Protein AF-A0A840YW89-F1 (afdb_monomer_lite)

Organism: NCBI:txid463200

Radius of gyration: 10.83 Å; chains: 1; bounding box: 22×22×28 Å

Secondary structure (DSSP, 8-state):
--TTHHHHHHTT---B-TT--EEPTTS-EEEEBTTT--EEEEETTEEEE-----

Foldseek 3Di:
DDQVCQVVVVVVNFDWDPPAWDADPPRKIWTAGPHPRAIWIQDPNDIHGDPPPD

pLDDT: mean 84.87, std 9.09, range [44.53, 92.62]

Structure (mmCIF, N/CA/C/O backbone):
data_AF-A0A840YW89-F1
#
_entry.id   AF-A0A840YW89-F1
#
loop_
_atom_site.group_PDB
_atom_site.id
_atom_site.type_symbol
_atom_site.label_atom_id
_atom_site.label_alt_id
_atom_site.label_comp_id
_atom_site.label_asym_id
_atom_site.label_entity_id
_atom_site.label_seq_id
_atom_site.pdbx_PDB_ins_code
_atom_site.Cartn_x
_atom_site.Cartn_y
_atom_site.Cartn_z
_atom_site.occupancy
_atom_site.B_iso_or_equiv
_atom_site.auth_seq_id
_atom_site.auth_comp_id
_atom_site.auth_asym_id
_atom_site.auth_atom_id
_atom_site.pdbx_PDB_model_num
ATOM 1 N N . MET A 1 1 ? -9.458 -7.207 3.835 1.00 70.31 1 MET A N 1
ATOM 2 C CA . MET A 1 1 ? -8.996 -5.931 4.411 1.00 70.31 1 MET A CA 1
ATOM 3 C C . MET A 1 1 ? -8.598 -6.143 5.863 1.00 70.31 1 MET A C 1
ATOM 5 O O . MET A 1 1 ? -9.222 -6.938 6.548 1.00 70.31 1 MET A O 1
ATOM 9 N N . ASP A 1 2 ? -7.556 -5.456 6.310 1.00 81.62 2 ASP A N 1
ATOM 10 C CA . ASP A 1 2 ? -7.009 -5.436 7.662 1.00 81.62 2 ASP A CA 1
ATOM 11 C C . ASP A 1 2 ? -7.614 -4.230 8.391 1.00 81.62 2 ASP A C 1
ATOM 13 O O . ASP A 1 2 ? -7.300 -3.081 8.068 1.00 81.62 2 ASP A O 1
ATOM 17 N N . MET A 1 3 ? -8.528 -4.488 9.330 1.00 81.62 3 MET A N 1
ATOM 18 C CA . MET A 1 3 ? -9.281 -3.425 10.010 1.00 81.62 3 MET A CA 1
ATOM 19 C C . MET A 1 3 ? -8.383 -2.502 10.844 1.00 81.62 3 MET A C 1
ATOM 21 O O . MET A 1 3 ? -8.682 -1.320 10.965 1.00 81.62 3 MET A O 1
ATOM 25 N N . LEU A 1 4 ? -7.251 -2.998 11.357 1.00 87.44 4 LEU A N 1
ATOM 26 C CA . LEU A 1 4 ? -6.290 -2.192 12.119 1.00 87.44 4 LEU A CA 1
ATOM 27 C C . LEU A 1 4 ? -5.538 -1.195 11.229 1.00 87.44 4 LEU A C 1
ATOM 29 O O . LEU A 1 4 ? -5.163 -0.112 11.672 1.00 87.44 4 LEU A O 1
ATOM 33 N N . GLN A 1 5 ? -5.320 -1.538 9.959 1.00 89.06 5 GLN A N 1
ATOM 34 C CA . GLN A 1 5 ? -4.666 -0.652 9.003 1.00 89.06 5 GLN A CA 1
ATOM 35 C C . GLN A 1 5 ? -5.616 0.412 8.437 1.00 89.06 5 GLN A C 1
ATOM 37 O O . GLN A 1 5 ? -5.138 1.441 7.962 1.00 89.06 5 GLN A O 1
ATOM 42 N N . TYR A 1 6 ? -6.934 0.199 8.462 1.00 88.12 6 TYR A N 1
ATOM 43 C CA . TYR A 1 6 ? -7.898 1.125 7.860 1.00 88.12 6 TYR A CA 1
ATOM 44 C C . TYR A 1 6 ? -7.822 2.561 8.431 1.00 88.12 6 TYR A C 1
ATOM 46 O O . TYR A 1 6 ? -7.670 3.483 7.630 1.00 88.12 6 TYR A O 1
ATOM 54 N N . PRO A 1 7 ? -7.769 2.796 9.761 1.00 92.62 7 PRO A N 1
ATOM 55 C CA . PRO A 1 7 ? -7.579 4.143 10.315 1.00 92.62 7 PRO A CA 1
ATOM 56 C C . PRO A 1 7 ? -6.265 4.802 9.874 1.00 92.62 7 PRO A C 1
ATOM 58 O O . PRO A 1 7 ? -6.224 5.994 9.588 1.00 92.62 7 PRO A O 1
ATOM 61 N N . LEU A 1 8 ? -5.187 4.020 9.751 1.00 91.25 8 LEU A N 1
ATOM 62 C CA . LEU A 1 8 ? -3.892 4.518 9.276 1.00 91.25 8 LEU A CA 1
ATOM 63 C C . LEU A 1 8 ? -3.946 4.938 7.801 1.00 91.25 8 LEU A C 1
ATOM 65 O O . LEU A 1 8 ? -3.242 5.861 7.399 1.00 91.25 8 LEU A O 1
ATOM 69 N N . CYS A 1 9 ? -4.800 4.297 7.002 1.00 91.50 9 CYS A N 1
ATOM 70 C CA . CYS A 1 9 ? -5.019 4.684 5.611 1.00 91.50 9 CYS A CA 1
ATOM 71 C C . CYS A 1 9 ? -5.656 6.077 5.502 1.00 91.50 9 CYS A C 1
ATOM 73 O O . CYS A 1 9 ? -5.328 6.803 4.571 1.00 91.50 9 CYS A O 1
ATOM 75 N N . LEU A 1 10 ? -6.521 6.462 6.448 1.00 88.25 10 LEU A N 1
ATOM 76 C CA . LEU A 1 10 ? -7.190 7.771 6.447 1.00 88.25 10 LEU A CA 1
ATOM 77 C C . LEU A 1 10 ? -6.209 8.931 6.668 1.00 88.25 10 LEU A C 1
ATOM 79 O O . LEU A 1 10 ? -6.419 10.022 6.155 1.00 88.25 10 LEU A O 1
ATOM 83 N N . ILE A 1 11 ? -5.108 8.677 7.377 1.00 92.44 11 ILE A N 1
ATOM 84 C CA . ILE A 1 11 ? -4.017 9.641 7.595 1.00 92.44 11 ILE A CA 1
ATOM 85 C C . ILE A 1 11 ? -2.859 9.464 6.592 1.00 92.44 11 ILE A C 1
ATOM 87 O O . ILE A 1 11 ? -1.737 9.896 6.851 1.00 92.44 11 ILE A O 1
ATOM 91 N N . GLY A 1 12 ? -3.089 8.765 5.474 1.00 87.44 12 GLY A N 1
ATOM 92 C CA . GLY A 1 12 ? -2.106 8.571 4.398 1.00 87.44 12 GLY A CA 1
ATOM 93 C C . GLY A 1 12 ? -1.026 7.514 4.666 1.00 87.44 12 GLY A C 1
ATOM 94 O O . GLY A 1 12 ? -0.133 7.307 3.843 1.00 87.44 12 GLY A O 1
ATOM 95 N N . ARG A 1 13 ? -1.080 6.789 5.791 1.00 90.19 13 ARG A N 1
ATOM 96 C CA . ARG A 1 13 ? -0.137 5.703 6.106 1.00 90.19 13 ARG A CA 1
ATOM 97 C C . ARG A 1 13 ? -0.647 4.384 5.543 1.00 90.19 13 ARG A C 1
ATOM 99 O O . ARG A 1 13 ? -1.293 3.585 6.223 1.00 90.19 13 ARG A O 1
ATOM 106 N N . HIS A 1 14 ? -0.293 4.125 4.292 1.00 91.31 14 HIS A N 1
ATOM 107 C CA . HIS A 1 14 ? -0.642 2.888 3.603 1.00 91.31 14 HIS A CA 1
ATOM 108 C C . HIS A 1 14 ? 0.447 1.829 3.749 1.00 91.31 14 HIS A C 1
ATOM 110 O O . HIS A 1 14 ? 1.629 2.077 3.514 1.00 91.31 14 HIS A O 1
ATOM 116 N N . LYS A 1 15 ? 0.037 0.613 4.119 1.00 91.00 15 LYS A N 1
ATOM 117 C CA . LYS A 1 15 ? 0.919 -0.554 4.201 1.00 91.00 15 LYS A CA 1
ATOM 118 C C . LYS A 1 15 ? 0.497 -1.589 3.168 1.00 91.00 15 LYS A C 1
ATOM 120 O O . LYS A 1 15 ? -0.674 -1.976 3.133 1.00 91.00 15 LYS A O 1
ATOM 125 N N . ARG A 1 16 ? 1.451 -2.045 2.355 1.00 90.12 16 ARG A N 1
ATOM 126 C CA . ARG A 1 16 ? 1.221 -3.109 1.372 1.00 90.12 16 ARG A CA 1
ATOM 127 C C . ARG A 1 16 ? 0.829 -4.419 2.046 1.00 90.12 16 ARG A C 1
ATOM 129 O O . ARG A 1 16 ? 1.255 -4.707 3.169 1.00 90.12 16 ARG A O 1
ATOM 136 N N . SER A 1 17 ? 0.085 -5.243 1.326 1.00 85.88 17 SER A N 1
ATOM 137 C CA . SER A 1 17 ? -0.084 -6.647 1.673 1.00 85.88 17 SER A CA 1
ATOM 138 C C . SER A 1 17 ? 1.198 -7.421 1.347 1.00 85.88 17 SER A C 1
ATOM 140 O O . SER A 1 17 ? 1.673 -7.407 0.213 1.00 85.88 17 SER A O 1
ATOM 142 N N . GLY A 1 18 ? 1.776 -8.091 2.349 1.00 77.06 18 GLY A N 1
ATOM 143 C CA . GLY A 1 18 ? 2.995 -8.894 2.186 1.00 77.06 18 GLY A CA 1
ATOM 144 C C . GLY A 1 18 ? 2.819 -10.069 1.221 1.00 77.06 18 GLY A C 1
ATOM 145 O O . GLY A 1 18 ? 3.744 -10.391 0.486 1.00 77.06 18 GLY A O 1
ATOM 146 N N . HIS A 1 19 ? 1.611 -10.635 1.183 1.00 75.44 19 HIS A N 1
ATOM 147 C CA . HIS A 1 19 ? 1.267 -11.849 0.438 1.00 75.44 19 HIS A CA 1
ATOM 148 C C . HIS A 1 19 ? 0.683 -11.592 -0.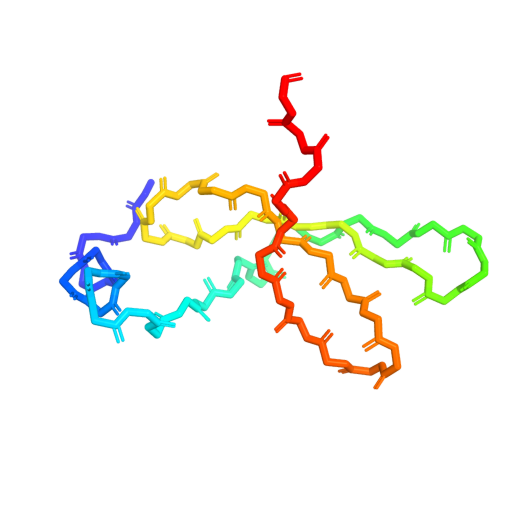961 1.00 75.44 19 HIS A C 1
ATOM 150 O O . HIS A 1 19 ? 0.329 -12.538 -1.651 1.00 75.44 19 HIS A O 1
ATOM 156 N N . LYS A 1 20 ? 0.525 -10.327 -1.373 1.00 73.06 20 LYS A N 1
ATOM 157 C CA . LYS A 1 20 ? -0.075 -9.951 -2.667 1.00 73.06 20 LYS A CA 1
ATOM 158 C C . LYS A 1 20 ? 0.786 -8.921 -3.399 1.00 73.06 20 LYS A C 1
ATOM 160 O O . LYS A 1 20 ? 0.296 -7.848 -3.731 1.00 73.06 20 LYS A O 1
ATOM 165 N N . ALA A 1 21 ? 2.076 -9.206 -3.556 1.00 82.75 21 ALA A N 1
ATOM 166 C CA . ALA A 1 21 ? 2.958 -8.417 -4.410 1.00 82.75 21 ALA A CA 1
ATOM 167 C C . ALA A 1 21 ? 3.228 -9.203 -5.696 1.00 82.75 21 ALA A C 1
ATOM 169 O O . ALA A 1 21 ? 3.740 -10.319 -5.634 1.00 82.75 21 ALA A O 1
ATOM 170 N N . HIS A 1 22 ? 2.857 -8.624 -6.829 1.00 85.50 22 HIS A N 1
ATOM 171 C CA . HIS A 1 22 ? 3.219 -9.093 -8.155 1.00 85.50 22 HIS A CA 1
ATOM 172 C C . HIS A 1 22 ? 4.439 -8.297 -8.610 1.00 85.50 22 HIS A C 1
ATOM 174 O O . HIS A 1 22 ? 4.424 -7.071 -8.536 1.00 85.50 22 HIS A O 1
ATOM 180 N N . TYR A 1 23 ? 5.506 -8.981 -9.002 1.00 85.81 23 TYR A N 1
ATOM 181 C CA . TYR A 1 23 ? 6.710 -8.343 -9.524 1.00 85.81 23 TYR A CA 1
ATOM 182 C C . TYR A 1 23 ? 6.671 -8.456 -11.038 1.00 85.81 23 TYR A C 1
ATOM 184 O O . TYR A 1 23 ? 6.503 -9.557 -11.561 1.00 85.81 23 TYR A O 1
ATOM 192 N N . GLU A 1 24 ? 6.788 -7.323 -11.712 1.00 84.19 24 GLU A N 1
ATOM 193 C CA . GLU A 1 24 ? 6.846 -7.254 -13.165 1.00 84.19 24 GLU A CA 1
ATOM 194 C C . GLU A 1 24 ? 8.302 -7.140 -13.628 1.00 84.19 24 GLU A C 1
ATOM 196 O O . GLU A 1 24 ? 9.229 -6.986 -12.823 1.00 84.19 24 GLU A O 1
ATOM 201 N N . ALA A 1 25 ? 8.511 -7.250 -14.940 1.00 72.81 25 ALA A N 1
ATOM 202 C CA . ALA A 1 25 ? 9.788 -6.888 -15.538 1.00 72.81 25 ALA A CA 1
ATOM 203 C C . ALA A 1 25 ? 10.047 -5.384 -15.303 1.00 72.81 25 ALA A C 1
ATOM 205 O O . ALA A 1 25 ? 9.097 -4.606 -15.248 1.00 72.81 25 ALA A O 1
ATOM 206 N N . ASP A 1 26 ? 11.315 -4.980 -15.164 1.00 76.94 26 ASP A N 1
ATOM 207 C CA . ASP A 1 26 ? 11.743 -3.582 -14.928 1.00 76.94 26 ASP A CA 1
ATOM 208 C C . ASP A 1 26 ? 11.662 -3.053 -13.470 1.00 76.94 26 ASP A C 1
ATOM 210 O O . ASP A 1 26 ? 11.502 -1.860 -13.222 1.00 76.94 26 ASP A O 1
ATOM 214 N N . ASP A 1 27 ? 11.794 -3.929 -12.462 1.00 75.19 27 ASP A N 1
ATOM 215 C CA . ASP A 1 27 ? 11.814 -3.573 -11.017 1.00 75.19 2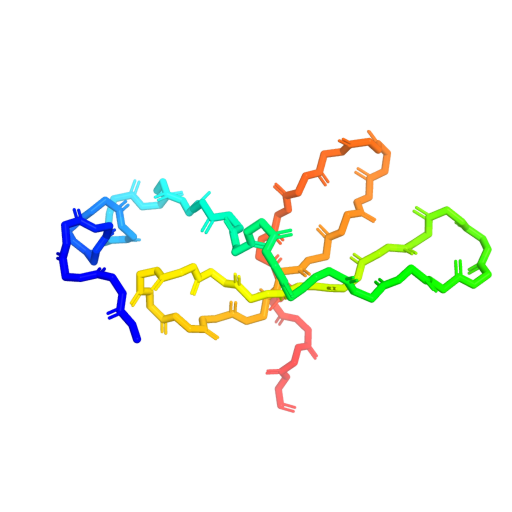7 ASP A CA 1
ATOM 216 C C . ASP A 1 27 ? 10.510 -2.937 -10.480 1.00 75.19 27 ASP A C 1
ATOM 218 O O . ASP A 1 27 ? 10.392 -2.588 -9.294 1.00 75.19 27 ASP A O 1
ATOM 222 N N . ALA A 1 28 ? 9.496 -2.837 -11.338 1.00 83.19 28 ALA A N 1
ATOM 223 C CA . ALA A 1 28 ? 8.141 -2.482 -10.976 1.00 83.19 28 ALA A CA 1
ATOM 224 C C . ALA A 1 28 ? 7.494 -3.634 -10.198 1.00 83.19 28 ALA A C 1
ATOM 22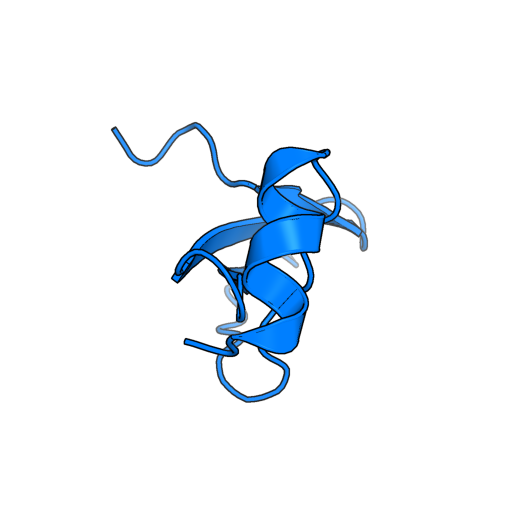6 O O . ALA A 1 28 ? 7.645 -4.816 -10.509 1.00 83.19 28 ALA A O 1
ATOM 227 N N . ALA A 1 29 ? 6.763 -3.292 -9.140 1.00 89.81 29 ALA A N 1
ATOM 228 C CA . ALA A 1 29 ? 5.970 -4.273 -8.416 1.00 89.81 29 ALA A CA 1
ATOM 229 C C . ALA A 1 29 ? 4.630 -3.677 -8.019 1.00 89.81 29 ALA A C 1
ATOM 231 O O . ALA A 1 29 ? 4.559 -2.549 -7.539 1.00 89.81 29 ALA A O 1
ATOM 232 N N . HIS A 1 30 ? 3.572 -4.450 -8.196 1.00 90.38 30 HIS A N 1
ATOM 233 C CA . HIS A 1 30 ? 2.200 -4.050 -7.950 1.00 90.38 30 HIS A CA 1
ATOM 234 C C . HIS A 1 30 ? 1.681 -4.820 -6.738 1.00 90.38 30 HIS A C 1
ATOM 236 O O . HIS A 1 30 ? 1.929 -6.010 -6.560 1.00 90.38 30 HIS A O 1
ATOM 242 N N . SER A 1 31 ? 0.998 -4.135 -5.834 1.00 92.00 31 SER A N 1
ATOM 243 C CA . SER A 1 31 ? 0.372 -4.733 -4.661 1.00 92.00 31 SER A CA 1
ATOM 244 C C . SER A 1 31 ? -0.869 -3.946 -4.273 1.00 92.00 31 SER A C 1
ATOM 246 O O . SER A 1 31 ? -1.258 -2.999 -4.945 1.00 92.00 31 SER A O 1
ATOM 248 N N . VAL A 1 32 ? -1.511 -4.333 -3.177 1.00 91.56 32 VAL A N 1
ATOM 249 C CA . VAL A 1 32 ? -2.654 -3.604 -2.623 1.00 91.56 32 VAL A CA 1
ATOM 250 C C . VAL A 1 32 ? -2.405 -3.249 -1.169 1.00 91.56 32 VAL A C 1
ATOM 252 O O . VAL A 1 32 ? -1.736 -3.987 -0.433 1.00 91.56 32 VAL A O 1
ATOM 255 N N . CYS A 1 33 ? -2.967 -2.129 -0.724 1.00 92.19 33 CYS A N 1
ATOM 256 C CA . CYS A 1 33 ? -2.955 -1.766 0.679 1.00 92.19 33 CYS A CA 1
ATOM 257 C C . CYS A 1 33 ? -3.783 -2.776 1.476 1.00 92.19 33 CYS A C 1
ATOM 259 O O . CYS A 1 33 ? -4.950 -3.014 1.169 1.00 92.19 33 CYS A O 1
ATOM 261 N N . LYS A 1 34 ? -3.217 -3.346 2.546 1.00 91.75 34 LYS A N 1
ATOM 2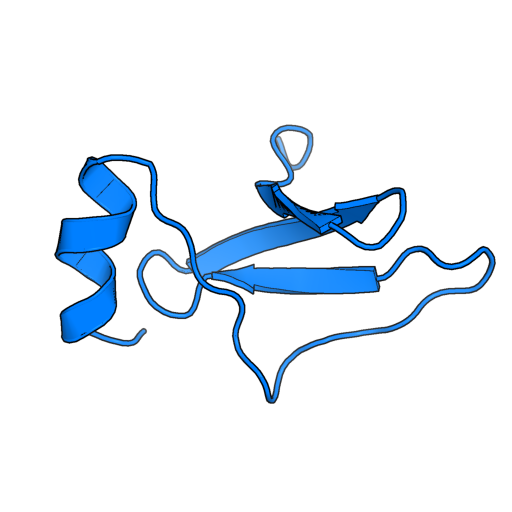62 C CA . LYS A 1 34 ? -3.957 -4.325 3.351 1.00 91.75 34 LYS A CA 1
ATOM 263 C C . LYS A 1 34 ? -5.171 -3.711 4.056 1.00 91.75 34 LYS A C 1
ATOM 265 O O . LYS A 1 34 ? -6.128 -4.435 4.285 1.00 91.75 34 LYS A O 1
ATOM 270 N N . GLY A 1 35 ? -5.150 -2.409 4.359 1.00 91.31 35 GLY A N 1
ATOM 271 C CA . GLY A 1 35 ? -6.236 -1.700 5.047 1.00 91.31 35 GLY A CA 1
ATOM 272 C C . GLY A 1 35 ? -7.376 -1.299 4.120 1.00 91.31 35 GLY A C 1
ATOM 273 O O . GLY A 1 35 ? -8.455 -1.874 4.190 1.00 91.31 35 GLY A O 1
ATOM 274 N N . CYS A 1 36 ? -7.127 -0.330 3.238 1.00 91.25 36 CYS A N 1
ATOM 275 C CA . CYS A 1 36 ? -8.145 0.218 2.337 1.00 91.25 36 CYS A CA 1
ATOM 276 C C . CYS A 1 36 ? -8.297 -0.530 1.003 1.00 91.25 36 CYS A C 1
ATOM 278 O O . CYS A 1 36 ? -9.199 -0.212 0.242 1.00 91.25 36 CYS A O 1
ATOM 280 N N . GLY A 1 37 ? -7.417 -1.482 0.677 1.00 89.06 37 GLY A N 1
ATOM 281 C CA . GLY A 1 37 ? -7.472 -2.214 -0.594 1.00 89.06 37 GLY A CA 1
ATOM 282 C C . GLY A 1 37 ? -6.989 -1.435 -1.822 1.00 89.06 37 GLY A C 1
ATOM 283 O O . GLY A 1 37 ? -6.902 -2.030 -2.889 1.00 89.06 37 GLY A O 1
ATOM 284 N N . ARG A 1 38 ? -6.633 -0.147 -1.684 1.00 90.62 38 ARG A N 1
ATOM 285 C CA . ARG A 1 38 ? -6.138 0.684 -2.797 1.00 90.62 38 ARG A CA 1
ATOM 286 C C . ARG A 1 38 ? -4.906 0.054 -3.466 1.00 90.62 38 ARG A C 1
ATOM 288 O O . ARG A 1 38 ? -4.062 -0.493 -2.740 1.00 90.62 38 ARG A O 1
ATOM 295 N N . PRO A 1 39 ? -4.782 0.142 -4.800 1.00 91.69 39 PRO A N 1
ATOM 296 C CA . PRO A 1 39 ? -3.610 -0.345 -5.511 1.00 91.69 39 PRO A CA 1
ATOM 297 C C . PRO A 1 39 ? -2.362 0.428 -5.075 1.00 91.69 39 PRO A C 1
ATOM 299 O O . PRO A 1 39 ? -2.408 1.602 -4.703 1.00 91.69 39 PRO A O 1
ATOM 302 N N . MET A 1 40 ? -1.238 -0.272 -5.037 1.00 92.44 40 MET A N 1
ATOM 303 C CA . MET A 1 40 ? 0.058 0.245 -4.633 1.00 92.44 40 MET A CA 1
ATOM 304 C C . MET A 1 40 ? 1.114 -0.213 -5.627 1.00 92.44 40 MET A C 1
ATOM 306 O O . MET A 1 40 ? 1.198 -1.400 -5.930 1.00 92.44 40 MET A O 1
ATOM 310 N N . VAL A 1 41 ? 1.985 0.697 -6.038 1.00 91.12 41 VAL A N 1
ATOM 311 C CA . VAL A 1 41 ? 3.109 0.413 -6.930 1.00 91.12 41 VAL A CA 1
ATOM 312 C C . VAL A 1 41 ? 4.433 0.649 -6.204 1.00 91.12 41 VAL A C 1
ATOM 314 O O . VAL A 1 41 ? 4.574 1.559 -5.379 1.0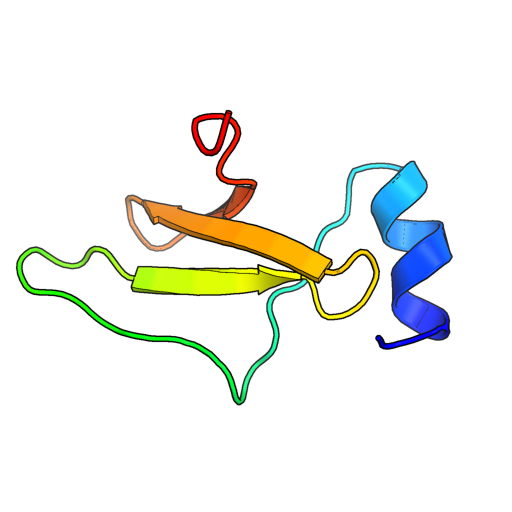0 91.12 41 VAL A O 1
ATOM 317 N N . LYS A 1 42 ? 5.422 -0.199 -6.474 1.00 89.56 42 LYS A N 1
ATOM 318 C CA . LYS A 1 42 ? 6.809 -0.043 -6.047 1.00 89.56 42 LYS A CA 1
ATOM 319 C C . LYS A 1 42 ? 7.546 0.728 -7.135 1.00 89.56 42 LYS A C 1
ATOM 321 O O . LYS A 1 42 ? 7.708 0.230 -8.240 1.00 89.56 42 LYS A O 1
ATOM 326 N N . ARG A 1 43 ? 8.013 1.932 -6.807 1.00 83.12 43 ARG A N 1
ATOM 327 C CA . ARG A 1 43 ? 8.906 2.733 -7.659 1.00 83.12 43 ARG A CA 1
ATOM 328 C C . ARG A 1 43 ? 10.152 3.098 -6.864 1.00 83.12 43 ARG A C 1
ATOM 330 O O . ARG A 1 43 ? 10.034 3.543 -5.720 1.00 83.12 43 ARG A O 1
ATOM 337 N N . ASN A 1 44 ? 11.340 2.919 -7.444 1.00 83.94 44 ASN A N 1
ATOM 338 C CA . ASN A 1 44 ? 12.623 3.208 -6.782 1.00 83.94 44 ASN A CA 1
ATOM 339 C C . ASN A 1 44 ? 12.751 2.545 -5.393 1.00 83.94 44 ASN A C 1
ATOM 341 O O . ASN A 1 44 ? 13.097 3.196 -4.406 1.00 83.94 44 ASN A O 1
ATOM 345 N N . GLY A 1 45 ? 12.354 1.274 -5.262 1.00 84.00 45 GLY A N 1
ATOM 346 C CA . GLY A 1 45 ? 12.417 0.559 -3.980 1.00 84.00 45 GLY A CA 1
ATOM 347 C C . GLY A 1 45 ? 11.327 0.923 -2.957 1.00 84.00 45 GLY A C 1
ATOM 348 O O . GLY A 1 45 ? 11.194 0.233 -1.946 1.00 84.00 45 GLY A O 1
ATOM 349 N N . ARG A 1 46 ? 10.520 1.965 -3.202 1.00 86.94 46 ARG A N 1
ATOM 350 C CA . ARG A 1 46 ? 9.491 2.459 -2.275 1.00 86.94 46 ARG A CA 1
ATOM 351 C C . ARG A 1 46 ? 8.085 2.162 -2.782 1.00 86.94 46 ARG A C 1
ATOM 353 O O . ARG A 1 46 ? 7.757 2.433 -3.931 1.00 86.94 46 ARG A O 1
ATOM 360 N N . TRP A 1 47 ? 7.244 1.656 -1.886 1.00 88.44 47 TRP A N 1
ATOM 361 C CA . TRP A 1 47 ? 5.827 1.421 -2.149 1.00 88.44 47 TRP A CA 1
ATOM 362 C C . TRP A 1 47 ? 5.021 2.697 -1.932 1.00 88.44 47 TRP A C 1
ATOM 364 O O . TRP A 1 47 ? 5.133 3.325 -0.878 1.00 88.44 47 TRP A O 1
ATOM 374 N N . LYS A 1 48 ? 4.197 3.055 -2.911 1.00 89.94 48 LYS A N 1
ATOM 375 C CA . LYS A 1 48 ? 3.280 4.197 -2.869 1.00 89.94 48 LYS A CA 1
ATOM 376 C C . LYS A 1 48 ? 1.916 3.759 -3.385 1.00 89.94 48 LYS A C 1
ATOM 378 O O . LYS A 1 48 ? 1.817 2.696 -3.990 1.00 89.94 48 LYS A O 1
ATOM 383 N N . ILE A 1 49 ? 0.874 4.539 -3.115 1.00 90.25 49 ILE A N 1
ATOM 384 C CA . ILE A 1 49 ? -0.413 4.308 -3.775 1.00 90.25 49 ILE A CA 1
ATOM 385 C C . ILE A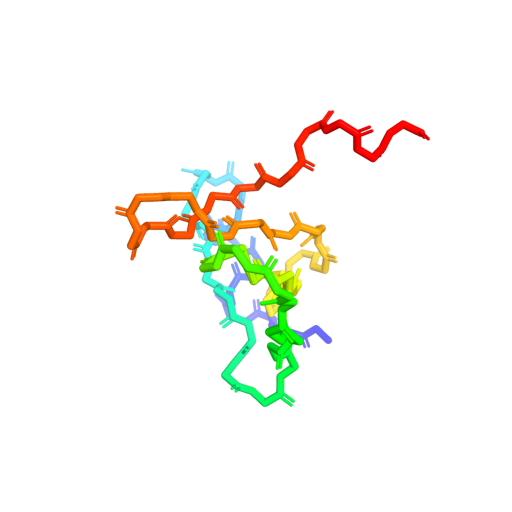 1 49 ? -0.249 4.565 -5.266 1.00 90.25 49 ILE A C 1
ATOM 387 O O . ILE A 1 49 ? 0.430 5.511 -5.658 1.00 90.25 49 ILE A O 1
ATOM 391 N N . ASP A 1 50 ? -0.841 3.684 -6.061 1.00 88.75 50 ASP A N 1
ATOM 392 C CA . ASP A 1 50 ? -1.016 3.917 -7.481 1.00 88.75 50 ASP A CA 1
ATOM 393 C C . ASP A 1 50 ? -2.274 4.775 -7.656 1.00 88.75 50 ASP A C 1
ATOM 395 O O . ASP A 1 50 ? -3.390 4.330 -7.393 1.00 88.75 50 ASP A O 1
ATOM 399 N N . GLU A 1 51 ? -2.074 6.054 -7.962 1.00 78.56 51 GLU A N 1
ATOM 400 C CA . GLU A 1 51 ? -3.155 7.025 -8.186 1.00 78.56 51 GLU A CA 1
ATOM 401 C C . GLU A 1 51 ? -3.612 7.035 -9.651 1.00 78.56 51 GLU A C 1
ATOM 403 O O . GLU A 1 51 ? -4.467 7.828 -10.015 1.00 78.56 51 GLU A O 1
ATOM 408 N N . THR A 1 52 ? -3.024 6.173 -10.486 1.00 68.69 52 THR A N 1
ATOM 409 C CA . THR A 1 52 ? -3.237 6.111 -11.939 1.00 68.69 52 THR A CA 1
ATOM 410 C C . THR A 1 52 ? -4.230 5.017 -12.344 1.00 68.69 52 THR A C 1
ATOM 412 O O . THR A 1 52 ? -4.600 4.928 -13.510 1.00 68.69 52 THR A O 1
ATOM 415 N N . ALA A 1 53 ? -4.681 4.195 -11.394 1.00 59.06 53 ALA A N 1
ATOM 416 C CA . ALA A 1 53 ? -5.813 3.293 -11.564 1.00 59.06 53 ALA A CA 1
ATOM 417 C C . ALA A 1 53 ? -7.138 4.078 -11.466 1.00 59.06 53 ALA A C 1
ATOM 419 O O . ALA A 1 53 ? -7.842 3.987 -10.457 1.00 59.06 53 ALA A O 1
ATOM 420 N N . GLU A 1 54 ? -7.414 4.900 -12.481 1.00 44.53 54 GLU A N 1
ATOM 421 C CA . GLU A 1 54 ? -8.747 5.457 -12.776 1.00 44.53 54 GLU A CA 1
ATOM 422 C C . GLU A 1 54 ? -9.645 4.414 -13.454 1.00 44.53 54 GLU A C 1
ATOM 424 O O . GLU A 1 54 ? -9.139 3.646 -14.308 1.00 44.53 54 GLU A O 1
#

Sequence (54 aa):
MDMLQYPLCLIGRHKRSGHKAHYEADDAAHSVCKGCGRPMVKRNGRWKIDETAE